Protein AF-A0A917ELR3-F1 (afdb_monomer)

Mean predicted aligned error: 7.12 Å

Secondary structure (DSSP, 8-state):
---------------HHHHHHHHHHTTPEEEEEEEEE-STTEEEEEEEEEEGGGTEEEEEEEEEETTEEEEEEEE-SS-EEEEEEHHHHHHHHHHHHHHHT--

Nearest PDB structures (foldseek):
  5u35-assembly1_B  TM=4.575E-01  e=1.735E+00  synthetic construct
  5trv-assembly1_A  TM=4.395E-01  e=1.644E+00  synthetic construct
  5tph-assembly1_A  TM=4.437E-01  e=1.644E+00  synthetic construct
  5boi-assembly1_A  TM=4.844E-01  e=5.086E+00  Priestia megaterium QM B1551
  4bg7-assembly1_A  TM=3.188E-01  e=2.039E+00  Tequintavirus T5

Radius of gyration: 17.63 Å; Cα contacts (8 Å, |Δi|>4): 154; chains: 1; bounding box: 48×29×40 Å

Foldseek 3Di:
DDPPPPPPDDAQDDDVVNVVVVCVVVQWDFPDWDWDDDPQQKIWIWTWIAHPVNPWIWTWIFIDHPSGTAWTWIDTPPDIDTPDHPVVVVVVVVVVVVVVVVD

Solvent-accessible surface area (backbone atoms only — not comparable to full-atom values): 5974 Å² total; per-residue (Å²): 135,86,80,80,76,80,80,77,84,77,85,43,67,82,51,72,70,60,50,52,51,50,43,43,75,72,62,28,45,78,76,49,75,48,79,48,78,51,81,87,60,26,36,38,36,38,41,30,33,28,29,76,94,66,78,41,57,39,33,42,36,38,33,29,46,78,82,25,45,42,36,31,34,44,34,47,93,86,51,75,43,79,78,43,47,40,68,61,51,52,54,50,53,53,52,52,55,54,54,68,74,75,110

Structure (mmCIF, N/CA/C/O backbone):
data_AF-A0A917ELR3-F1
#
_entry.id   AF-A0A917ELR3-F1
#
loop_
_atom_site.group_PDB
_atom_site.id
_atom_site.type_symbol
_atom_site.label_atom_id
_atom_site.label_alt_id
_atom_site.label_comp_id
_atom_site.label_asym_id
_atom_site.label_entity_id
_atom_site.label_seq_id
_atom_site.pdbx_PDB_ins_code
_atom_site.Cartn_x
_atom_site.Cartn_y
_atom_site.Cartn_z
_atom_site.occupancy
_atom_site.B_iso_or_equiv
_atom_site.auth_seq_id
_atom_site.auth_comp_id
_atom_site.auth_asym_id
_atom_site.auth_atom_id
_atom_site.pdbx_PDB_model_num
ATOM 1 N N . MET A 1 1 ? -36.140 -15.463 21.488 1.00 37.00 1 MET A N 1
ATOM 2 C CA . MET A 1 1 ? -35.047 -14.535 21.845 1.00 37.00 1 MET A CA 1
ATOM 3 C C . MET A 1 1 ? -34.329 -14.176 20.555 1.00 37.00 1 MET A C 1
ATOM 5 O O . MET A 1 1 ? -33.561 -14.989 20.067 1.00 37.00 1 MET A O 1
ATOM 9 N N . ASN A 1 2 ? -34.656 -13.030 19.953 1.00 40.00 2 ASN A N 1
ATOM 10 C CA . ASN A 1 2 ? -33.941 -12.526 18.779 1.00 40.00 2 ASN A CA 1
ATOM 11 C C . ASN A 1 2 ? -32.717 -11.763 19.279 1.00 40.00 2 ASN A C 1
ATOM 13 O O . ASN A 1 2 ? -32.830 -10.618 19.709 1.00 40.00 2 ASN A O 1
ATOM 17 N N . SER A 1 3 ? -31.559 -12.413 19.277 1.00 45.97 3 SER A N 1
ATOM 18 C CA . SER A 1 3 ? -30.282 -11.717 19.383 1.00 45.97 3 SER A CA 1
ATOM 19 C C . SER A 1 3 ? -30.057 -10.982 18.063 1.00 45.97 3 SER A C 1
ATOM 21 O O . SER A 1 3 ? -29.607 -11.588 17.092 1.00 45.97 3 SER A O 1
ATOM 23 N N . ASN A 1 4 ? -30.424 -9.699 18.011 1.00 46.41 4 ASN A N 1
ATOM 24 C CA . ASN A 1 4 ? -29.937 -8.787 16.980 1.00 46.41 4 ASN A CA 1
ATOM 25 C C . ASN A 1 4 ? -28.414 -8.734 17.122 1.00 46.41 4 ASN A C 1
ATOM 27 O O . ASN A 1 4 ? -27.885 -8.049 17.994 1.00 46.41 4 ASN A O 1
ATOM 31 N N . VAL A 1 5 ? -27.718 -9.544 16.327 1.00 48.69 5 VAL A N 1
ATOM 32 C CA . VAL A 1 5 ? -26.265 -9.482 16.220 1.00 48.69 5 VAL A CA 1
ATOM 33 C C . VAL A 1 5 ? -25.965 -8.218 15.432 1.00 48.69 5 VAL A C 1
ATOM 35 O O . VAL A 1 5 ? -26.160 -8.166 14.220 1.00 48.69 5 VAL A O 1
ATOM 38 N N . ASP A 1 6 ? -25.563 -7.178 16.151 1.00 50.94 6 ASP A N 1
ATOM 39 C CA . ASP A 1 6 ? -25.085 -5.931 15.574 1.00 50.94 6 ASP A CA 1
ATOM 40 C C . ASP A 1 6 ? -23.763 -6.232 14.851 1.00 50.94 6 ASP A C 1
ATOM 42 O O . ASP A 1 6 ? -22.699 -6.363 15.465 1.00 50.94 6 ASP A O 1
ATOM 46 N N . TYR A 1 7 ? -23.823 -6.451 13.537 1.00 52.50 7 TYR A N 1
ATOM 47 C CA . TYR A 1 7 ? -22.629 -6.655 12.724 1.00 52.50 7 TYR A CA 1
ATOM 48 C C . TYR A 1 7 ? -21.887 -5.324 12.611 1.00 52.50 7 TYR A C 1
ATOM 50 O O . TYR A 1 7 ? -22.148 -4.516 11.720 1.00 52.50 7 TYR A O 1
ATOM 58 N N . LYS A 1 8 ? -20.932 -5.087 13.514 1.00 66.50 8 LYS A N 1
ATOM 59 C CA . LYS A 1 8 ? -20.017 -3.953 13.391 1.00 66.50 8 LYS A CA 1
ATOM 60 C C . LYS A 1 8 ? -19.109 -4.194 12.184 1.00 66.50 8 LYS A C 1
ATOM 62 O O . LYS A 1 8 ? -18.205 -5.026 12.234 1.00 66.50 8 LYS A O 1
ATOM 67 N N . LEU A 1 9 ? -19.364 -3.485 11.088 1.00 69.50 9 LEU A N 1
ATOM 68 C CA . LEU A 1 9 ? -18.531 -3.540 9.890 1.00 69.50 9 LEU A CA 1
ATOM 69 C C . LEU A 1 9 ? -17.131 -2.997 10.226 1.00 69.50 9 LEU A C 1
ATOM 71 O O . LEU A 1 9 ? -16.981 -1.825 10.566 1.00 69.50 9 LEU A O 1
ATOM 75 N N . VAL A 1 10 ? -16.105 -3.849 10.155 1.00 79.88 10 VAL A N 1
ATOM 76 C CA . VAL A 1 10 ? -14.707 -3.454 10.389 1.00 79.88 10 VAL A CA 1
ATOM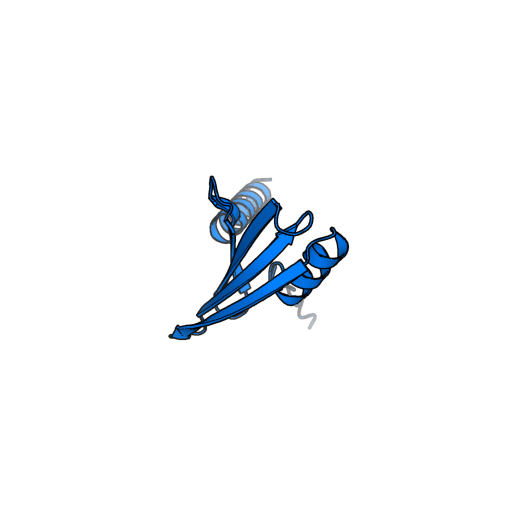 77 C C . VAL A 1 10 ? -14.014 -3.282 9.043 1.00 79.88 10 VAL A C 1
ATOM 79 O O . VAL A 1 10 ? -13.731 -4.256 8.346 1.00 79.88 10 VAL A O 1
ATOM 82 N N . TYR A 1 11 ? -13.728 -2.036 8.668 1.00 86.00 11 TYR A N 1
ATOM 83 C CA . TYR A 1 11 ? -12.973 -1.738 7.453 1.00 86.00 11 TYR A CA 1
ATOM 84 C C . TYR A 1 11 ? -11.501 -2.130 7.633 1.00 86.00 11 TYR A C 1
ATOM 86 O O . TYR A 1 11 ? -10.794 -1.497 8.419 1.00 86.00 11 TYR A O 1
ATOM 94 N N . LYS A 1 12 ? -11.025 -3.151 6.907 1.00 91.50 12 LYS A N 1
ATOM 95 C CA . LYS A 1 12 ? -9.640 -3.653 7.012 1.00 91.50 12 LYS A CA 1
ATOM 96 C C . LYS A 1 12 ? -8.604 -2.809 6.259 1.00 91.50 12 LYS A C 1
ATOM 98 O O . LYS A 1 12 ? -7.460 -2.747 6.696 1.00 91.50 12 LYS A O 1
ATOM 103 N N . GLY A 1 13 ? -9.010 -2.095 5.209 1.00 93.12 13 GLY A N 1
ATOM 104 C CA . GLY A 1 13 ? -8.097 -1.430 4.270 1.00 93.12 13 GLY A CA 1
ATOM 105 C C . GLY A 1 13 ? -7.579 -2.370 3.178 1.00 93.12 13 GLY A C 1
ATOM 106 O O . GLY A 1 13 ? -7.957 -3.540 3.141 1.00 93.12 13 GLY A O 1
ATOM 107 N N . ILE A 1 14 ? -6.758 -1.841 2.264 1.00 95.94 14 ILE A N 1
ATOM 108 C CA . ILE A 1 14 ? -6.165 -2.622 1.168 1.00 95.94 14 ILE A CA 1
ATOM 109 C C . ILE A 1 14 ? -5.112 -3.594 1.710 1.00 95.94 14 ILE A C 1
ATOM 111 O O . ILE A 1 14 ? -4.328 -3.231 2.586 1.00 95.94 14 ILE A O 1
ATOM 115 N N . HIS A 1 15 ? -5.084 -4.818 1.183 1.00 96.25 15 HIS A N 1
ATOM 116 C CA . HIS A 1 15 ? -4.021 -5.776 1.462 1.00 96.25 15 HIS A CA 1
ATOM 117 C C . HIS A 1 15 ? -2.872 -5.610 0.455 1.00 96.25 15 HIS A C 1
ATOM 119 O O . HIS A 1 15 ? -3.097 -5.288 -0.712 1.00 96.25 15 HIS A O 1
ATOM 125 N N . TYR A 1 16 ? -1.627 -5.867 0.865 1.00 96.44 16 TYR A N 1
ATOM 126 C CA . TYR A 1 16 ? -0.458 -5.632 0.003 1.00 96.44 16 TYR A CA 1
ATOM 127 C C . TYR A 1 16 ? -0.483 -6.458 -1.295 1.00 96.44 16 TYR A C 1
ATOM 129 O O . TYR A 1 16 ? 0.004 -5.994 -2.320 1.00 96.44 16 TYR A O 1
ATOM 137 N N . LEU A 1 17 ? -1.081 -7.656 -1.280 1.00 97.50 17 LEU A N 1
ATOM 138 C CA . LEU A 1 17 ? -1.246 -8.469 -2.494 1.00 97.50 17 LEU A CA 1
ATOM 139 C C . LEU A 1 17 ? -2.227 -7.835 -3.488 1.00 97.50 17 LEU A C 1
ATOM 141 O O . LEU A 1 17 ? -1.973 -7.868 -4.691 1.00 97.50 17 LEU A O 1
ATOM 145 N N . ASP A 1 18 ? -3.303 -7.216 -2.998 1.00 97.69 18 ASP A N 1
ATOM 146 C CA . ASP A 1 18 ? -4.249 -6.491 -3.853 1.00 97.69 18 ASP A CA 1
ATOM 147 C C . ASP A 1 18 ? -3.582 -5.250 -4.452 1.00 97.69 18 ASP A C 1
ATOM 149 O O . ASP A 1 18 ? -3.792 -4.918 -5.619 1.00 97.69 18 ASP A O 1
ATOM 153 N N . LEU A 1 19 ? -2.721 -4.590 -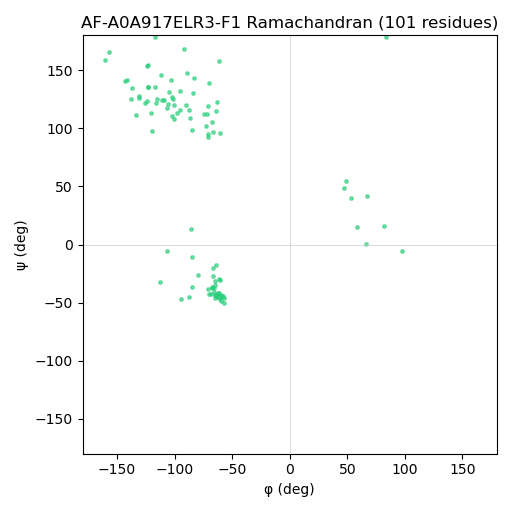3.672 1.00 97.44 19 LEU A N 1
ATOM 154 C CA . LEU A 1 19 ? -1.913 -3.477 -4.153 1.00 97.44 19 LEU A CA 1
ATOM 155 C C . LEU A 1 19 ? -0.909 -3.919 -5.227 1.00 97.44 19 LEU A C 1
ATOM 157 O O . LEU A 1 19 ? -0.812 -3.272 -6.265 1.00 97.44 19 LEU A O 1
ATOM 161 N N . VAL A 1 20 ? -0.197 -5.028 -5.014 1.00 98.31 20 VAL A N 1
ATOM 162 C CA . VAL A 1 20 ? 0.720 -5.613 -6.005 1.00 98.31 20 VAL A CA 1
ATOM 163 C C . VAL A 1 20 ? -0.017 -5.921 -7.308 1.00 98.31 20 VAL A C 1
ATOM 165 O O . VAL A 1 20 ? 0.453 -5.547 -8.387 1.00 98.31 20 VAL A O 1
ATOM 168 N N . ALA A 1 21 ? -1.194 -6.546 -7.218 1.00 98.25 21 ALA A N 1
ATOM 169 C CA . ALA A 1 21 ? -2.028 -6.831 -8.379 1.00 98.25 21 ALA A CA 1
ATOM 170 C C . ALA A 1 21 ? -2.440 -5.540 -9.101 1.00 98.25 21 ALA A C 1
ATOM 172 O O . ALA A 1 21 ? -2.272 -5.440 -10.316 1.00 98.25 21 ALA A O 1
ATOM 173 N N . ARG A 1 22 ? -2.903 -4.526 -8.359 1.00 97.12 22 ARG A N 1
ATOM 174 C CA . ARG A 1 22 ? -3.279 -3.213 -8.901 1.00 97.12 22 ARG A CA 1
ATOM 175 C C . ARG A 1 22 ? -2.109 -2.517 -9.599 1.00 97.12 22 ARG A C 1
ATOM 177 O O . ARG A 1 22 ? -2.275 -2.032 -10.714 1.00 97.12 22 ARG A O 1
ATOM 184 N N . ASN A 1 23 ? -0.941 -2.455 -8.966 1.00 97.06 23 ASN A N 1
ATOM 185 C CA . ASN A 1 23 ? 0.238 -1.798 -9.532 1.00 97.06 23 ASN A CA 1
ATOM 186 C C . ASN A 1 23 ? 0.681 -2.498 -10.825 1.00 97.06 23 ASN A C 1
ATOM 188 O O . ASN A 1 23 ? 0.933 -1.831 -11.825 1.00 97.06 23 ASN A O 1
ATOM 192 N N . THR A 1 24 ? 0.661 -3.834 -10.840 1.00 97.12 24 THR A N 1
ATOM 193 C CA . THR A 1 24 ? 0.969 -4.634 -12.036 1.00 97.12 24 THR A CA 1
ATOM 194 C C . THR A 1 24 ? -0.038 -4.393 -13.163 1.00 97.12 24 THR A C 1
ATOM 196 O O . THR A 1 24 ? 0.347 -4.165 -14.308 1.00 97.12 24 THR A O 1
ATOM 199 N N . GLN A 1 25 ? -1.338 -4.379 -12.850 1.00 97.38 25 GLN A N 1
ATOM 200 C CA . GLN A 1 25 ? -2.401 -4.079 -13.820 1.00 97.38 25 GLN A CA 1
ATOM 201 C C . GLN A 1 25 ? -2.279 -2.670 -14.415 1.00 97.38 25 GLN A C 1
ATOM 203 O O . GLN A 1 25 ? -2.644 -2.459 -15.568 1.00 97.38 25 GLN A O 1
ATOM 208 N N . ASN A 1 26 ? -1.721 -1.726 -13.656 1.00 95.31 26 ASN A N 1
ATOM 209 C CA . ASN A 1 26 ? -1.476 -0.354 -14.096 1.00 95.31 26 ASN A CA 1
ATOM 210 C C . ASN A 1 26 ? -0.136 -0.173 -14.835 1.00 95.31 26 ASN A C 1
ATOM 212 O O . ASN A 1 26 ? 0.304 0.958 -15.031 1.00 95.31 26 ASN A O 1
ATOM 216 N N . GLY A 1 27 ? 0.521 -1.263 -15.246 1.00 95.88 27 GLY A N 1
ATOM 217 C CA . GLY A 1 27 ? 1.777 -1.218 -16.000 1.00 95.88 27 GLY A CA 1
ATOM 218 C C . GLY A 1 27 ? 3.027 -1.029 -15.140 1.00 95.88 27 GLY A C 1
ATOM 219 O O . GLY A 1 27 ? 4.077 -0.661 -15.664 1.00 95.88 27 GLY A O 1
ATOM 220 N N . GLY A 1 28 ? 2.922 -1.250 -13.829 1.00 97.31 28 GLY A N 1
ATOM 22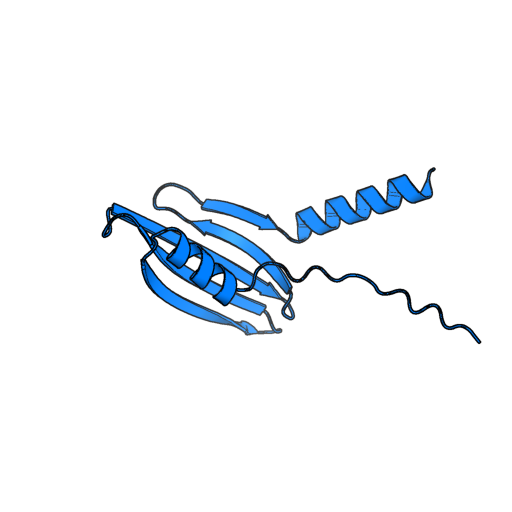1 C CA . GLY A 1 28 ? 4.060 -1.275 -12.920 1.00 97.31 28 GLY A CA 1
ATOM 222 C C . GLY A 1 28 ? 4.760 -2.635 -12.901 1.00 97.31 28 GLY A C 1
ATOM 223 O O . GLY A 1 28 ? 4.122 -3.684 -12.923 1.00 97.31 28 GLY A O 1
ATOM 224 N N . THR A 1 29 ? 6.081 -2.620 -12.788 1.00 98.00 29 THR A N 1
ATOM 225 C CA . THR A 1 29 ? 6.915 -3.794 -12.528 1.00 98.00 29 THR A CA 1
ATOM 226 C C . THR A 1 29 ? 7.292 -3.808 -11.053 1.00 98.00 29 THR A C 1
ATOM 228 O O . THR A 1 29 ? 7.933 -2.873 -10.569 1.00 98.00 29 THR A O 1
ATOM 231 N N . ILE A 1 30 ? 6.912 -4.860 -10.325 1.00 98.06 30 ILE A N 1
ATOM 232 C CA . ILE A 1 30 ? 7.305 -5.023 -8.920 1.00 98.06 30 ILE A CA 1
ATOM 233 C C . ILE A 1 30 ? 8.794 -5.354 -8.860 1.00 98.06 30 ILE A C 1
ATOM 235 O O . ILE A 1 30 ? 9.233 -6.361 -9.411 1.00 98.06 30 ILE A O 1
ATOM 239 N N . LEU A 1 31 ? 9.560 -4.488 -8.202 1.00 97.56 31 LEU A N 1
ATOM 240 C CA . LEU A 1 31 ? 10.997 -4.659 -8.016 1.00 97.56 31 LEU A CA 1
ATOM 241 C C . LEU A 1 31 ? 11.301 -5.484 -6.766 1.00 97.56 31 LEU A C 1
ATOM 243 O O . LEU A 1 31 ? 12.154 -6.364 -6.808 1.00 97.56 31 LEU A O 1
ATOM 247 N N . ASP A 1 32 ? 10.616 -5.176 -5.663 1.00 97.44 32 ASP A N 1
ATOM 248 C CA . ASP A 1 3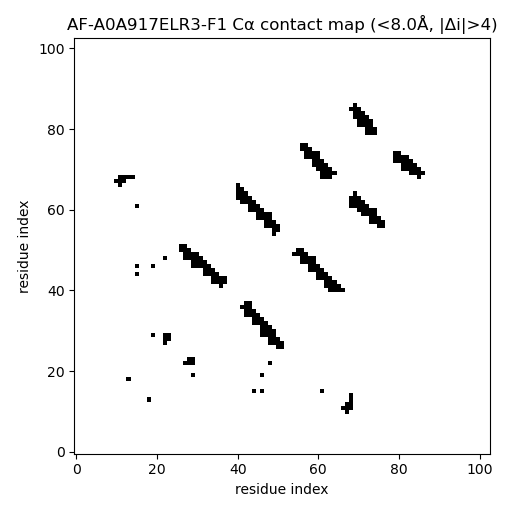2 ? 10.825 -5.820 -4.367 1.00 97.44 32 ASP A CA 1
ATOM 249 C C . ASP A 1 32 ? 9.615 -5.618 -3.441 1.00 97.44 32 ASP A C 1
ATOM 251 O O . ASP A 1 32 ? 8.819 -4.689 -3.621 1.00 97.44 32 ASP A O 1
ATOM 255 N N . ILE A 1 33 ? 9.489 -6.485 -2.436 1.00 98.1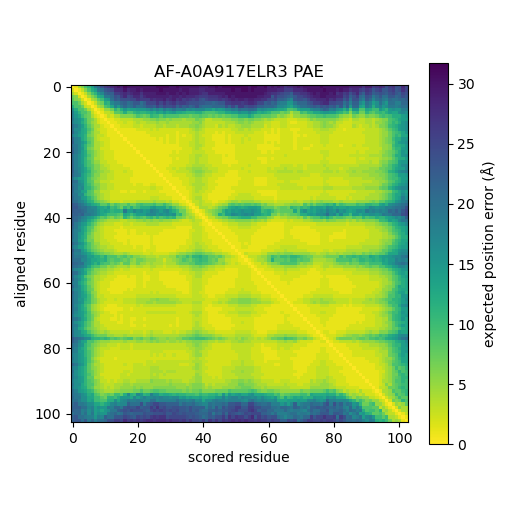2 33 ILE A N 1
ATOM 256 C CA . ILE A 1 33 ? 8.529 -6.362 -1.339 1.00 98.12 33 ILE A CA 1
ATOM 257 C C . ILE A 1 33 ? 9.265 -6.625 -0.025 1.00 98.12 33 ILE A C 1
ATOM 259 O O . ILE A 1 33 ? 9.646 -7.756 0.280 1.00 98.12 33 ILE A O 1
ATOM 263 N N . ILE A 1 34 ? 9.417 -5.581 0.786 1.00 97.75 34 ILE A N 1
ATOM 264 C CA . ILE A 1 34 ? 10.160 -5.640 2.045 1.00 97.75 34 ILE A CA 1
ATOM 265 C C . ILE A 1 34 ? 9.177 -5.742 3.206 1.00 97.75 34 ILE A C 1
ATOM 267 O O . ILE A 1 34 ? 8.311 -4.886 3.379 1.00 97.75 34 ILE A O 1
ATOM 271 N N . PHE A 1 35 ? 9.352 -6.767 4.040 1.00 96.19 35 PHE A N 1
ATOM 272 C CA . PHE A 1 35 ? 8.552 -6.994 5.242 1.00 96.19 35 PHE A CA 1
ATOM 273 C C . PHE A 1 35 ? 9.361 -6.651 6.494 1.00 96.19 35 PHE A C 1
ATOM 275 O O . PHE A 1 35 ? 10.395 -7.256 6.768 1.00 96.19 35 PHE A O 1
ATOM 282 N N . ASP A 1 36 ? 8.855 -5.714 7.288 1.00 94.19 36 ASP A N 1
ATOM 283 C CA . ASP A 1 36 ? 9.416 -5.313 8.576 1.00 94.19 36 ASP A CA 1
ATOM 284 C C . ASP A 1 36 ? 8.372 -5.576 9.669 1.00 94.19 36 ASP A C 1
ATOM 286 O O . ASP A 1 36 ? 7.418 -4.816 9.871 1.00 94.19 36 ASP A O 1
ATOM 290 N N . LYS A 1 37 ? 8.519 -6.726 10.335 1.00 87.25 37 LYS A N 1
ATOM 291 C CA . LYS A 1 37 ? 7.638 -7.153 11.422 1.00 87.25 37 LYS A CA 1
ATOM 292 C C . LYS A 1 37 ? 8.158 -6.594 12.742 1.00 87.25 37 LYS A C 1
ATOM 294 O O . LYS A 1 37 ? 9.220 -6.992 13.218 1.00 87.25 37 LYS A O 1
ATOM 299 N N . LYS A 1 38 ? 7.374 -5.717 13.362 1.00 80.25 38 LYS A N 1
ATOM 300 C CA . LYS A 1 38 ? 7.659 -5.162 14.687 1.00 80.25 38 LYS A CA 1
ATOM 301 C C . LYS A 1 38 ? 7.000 -6.007 15.780 1.00 80.25 38 LYS A C 1
ATOM 303 O O . LYS A 1 38 ? 6.168 -6.878 15.517 1.00 80.25 38 LYS A O 1
ATOM 308 N N . MET A 1 39 ? 7.386 -5.759 17.032 1.00 71.94 39 MET A N 1
ATOM 309 C CA . MET A 1 39 ? 6.683 -6.329 18.186 1.00 71.94 39 MET A CA 1
ATOM 310 C C . MET A 1 39 ? 5.223 -5.839 18.221 1.00 71.94 39 MET A C 1
ATOM 312 O O . MET A 1 39 ? 4.911 -4.784 17.671 1.00 71.94 39 MET A O 1
ATOM 316 N N . ASN A 1 40 ? 4.345 -6.584 18.900 1.00 79.69 40 ASN A N 1
ATOM 317 C CA . ASN A 1 40 ? 2.927 -6.246 19.112 1.00 79.69 40 ASN A CA 1
ATOM 318 C C . ASN A 1 40 ? 2.050 -6.265 17.845 1.00 79.69 40 ASN A C 1
ATOM 320 O O . ASN A 1 40 ? 1.218 -5.387 17.672 1.00 79.69 40 ASN A O 1
ATOM 324 N N . ASN A 1 41 ? 2.221 -7.255 16.962 1.00 82.69 41 ASN A N 1
ATOM 325 C CA . ASN A 1 41 ? 1.407 -7.429 15.743 1.00 82.69 41 ASN A CA 1
ATOM 326 C C . ASN A 1 41 ? 1.417 -6.246 14.756 1.00 82.69 41 ASN A C 1
ATOM 328 O O . ASN A 1 41 ? 0.602 -6.215 13.832 1.00 82.69 41 ASN A O 1
ATOM 332 N N . CYS A 1 42 ? 2.362 -5.315 14.893 1.00 90.62 42 CYS A N 1
ATOM 333 C CA . CYS A 1 42 ? 2.568 -4.269 13.907 1.00 90.62 42 CYS A CA 1
ATOM 334 C C . CYS A 1 42 ? 3.466 -4.780 12.773 1.00 90.62 42 CYS A C 1
ATOM 336 O O . CYS A 1 42 ? 4.537 -5.348 13.006 1.00 90.62 42 CYS A O 1
ATOM 338 N N . MET A 1 43 ? 3.036 -4.569 11.534 1.00 94.94 43 MET A N 1
ATOM 339 C CA . MET A 1 43 ? 3.769 -4.975 10.339 1.00 94.94 43 MET A CA 1
ATOM 340 C C . MET A 1 43 ? 3.854 -3.802 9.372 1.00 94.94 43 MET A C 1
ATOM 342 O O . MET A 1 43 ? 2.836 -3.215 9.019 1.00 94.94 43 MET A O 1
ATOM 346 N N . LYS A 1 44 ? 5.063 -3.478 8.923 1.00 96.44 44 LYS A N 1
ATOM 347 C CA . LYS A 1 44 ? 5.302 -2.530 7.836 1.00 96.44 44 LYS A CA 1
ATOM 348 C C . LYS A 1 44 ? 5.693 -3.316 6.587 1.00 96.44 44 LYS A C 1
ATOM 350 O O . LYS A 1 44 ? 6.559 -4.184 6.662 1.00 96.44 44 LYS A O 1
ATOM 355 N N . ILE A 1 45 ? 5.057 -3.016 5.464 1.00 97.69 45 ILE A N 1
ATOM 356 C CA . ILE A 1 45 ? 5.360 -3.600 4.160 1.00 97.69 45 ILE A CA 1
ATOM 357 C C . ILE A 1 45 ? 5.651 -2.463 3.192 1.00 97.69 45 ILE A C 1
ATOM 359 O O . ILE A 1 45 ? 4.794 -1.605 2.999 1.00 97.69 45 ILE A O 1
ATOM 363 N N . ASP A 1 46 ? 6.821 -2.486 2.568 1.00 98.38 46 ASP A N 1
ATOM 364 C CA . ASP A 1 46 ? 7.186 -1.555 1.502 1.00 98.38 46 ASP A CA 1
ATOM 365 C C . ASP A 1 46 ? 7.147 -2.316 0.164 1.00 98.38 46 ASP A C 1
ATOM 367 O O . ASP A 1 46 ? 7.883 -3.284 -0.024 1.00 98.38 46 ASP A O 1
ATOM 371 N N . VAL A 1 47 ? 6.273 -1.907 -0.760 1.00 98.44 47 VAL A N 1
ATOM 372 C CA . VAL A 1 47 ? 6.161 -2.472 -2.117 1.00 98.44 47 VAL A CA 1
ATOM 373 C C . VAL A 1 47 ? 6.843 -1.520 -3.092 1.00 98.44 47 VAL A C 1
ATOM 375 O O . VAL A 1 47 ? 6.355 -0.418 -3.345 1.00 98.44 47 VAL A O 1
ATOM 378 N N . HIS A 1 48 ? 7.974 -1.941 -3.649 1.00 98.25 48 HIS A N 1
ATOM 379 C CA . HIS A 1 48 ? 8.753 -1.148 -4.592 1.00 98.25 48 HIS A CA 1
ATOM 380 C C . HIS A 1 48 ? 8.280 -1.444 -6.012 1.00 98.25 48 HIS A C 1
ATOM 382 O O . HIS A 1 48 ? 8.356 -2.581 -6.478 1.00 98.25 48 HIS A O 1
ATOM 388 N N . THR A 1 49 ? 7.805 -0.418 -6.715 1.00 98.25 49 THR A N 1
ATOM 389 C CA . THR A 1 49 ? 7.292 -0.549 -8.082 1.00 98.25 49 THR A CA 1
ATOM 390 C C . THR A 1 49 ? 8.043 0.385 -9.018 1.00 98.25 49 THR A C 1
ATOM 392 O O . THR A 1 49 ? 8.266 1.551 -8.700 1.00 98.25 49 THR A O 1
ATOM 395 N N . SER A 1 50 ? 8.418 -0.117 -10.189 1.00 97.62 50 SER A N 1
ATOM 396 C CA . SER A 1 50 ? 8.934 0.679 -11.297 1.00 97.62 50 SER A CA 1
ATOM 397 C C . SER A 1 50 ? 7.870 0.860 -12.371 1.00 97.62 50 SER A C 1
ATOM 399 O O . SER A 1 50 ? 7.140 -0.074 -12.676 1.00 97.62 50 SER A O 1
ATOM 401 N N . TYR A 1 51 ? 7.811 2.038 -12.977 1.00 95.31 51 TYR A N 1
ATOM 402 C CA . TYR A 1 51 ? 6.956 2.349 -14.115 1.00 95.31 51 TYR A CA 1
ATOM 403 C C . TYR A 1 51 ? 7.798 2.860 -15.280 1.00 95.31 51 TYR A C 1
ATOM 405 O O . TYR A 1 51 ? 8.875 3.431 -15.071 1.00 95.31 51 TYR A O 1
ATOM 413 N N . ALA A 1 52 ? 7.272 2.677 -16.497 1.00 93.25 52 ALA A N 1
ATOM 414 C CA . ALA A 1 52 ? 7.884 3.135 -17.744 1.00 93.25 52 ALA A CA 1
ATOM 415 C C . ALA A 1 52 ? 9.375 2.749 -17.837 1.00 93.25 52 ALA A C 1
ATOM 417 O O . ALA A 1 52 ? 10.243 3.608 -17.973 1.00 93.25 52 ALA A O 1
ATOM 418 N N . ASP A 1 53 ? 9.655 1.451 -17.685 1.00 88.94 53 ASP A N 1
ATOM 419 C CA . ASP A 1 53 ? 10.990 0.852 -17.814 1.00 88.94 53 ASP A CA 1
ATOM 420 C C . ASP A 1 53 ? 12.079 1.511 -16.947 1.00 88.94 53 ASP A C 1
ATOM 422 O O . ASP A 1 53 ? 13.217 1.695 -17.376 1.00 88.94 53 ASP A O 1
ATOM 426 N N . GLY A 1 54 ? 11.745 1.873 -15.704 1.00 85.81 54 GLY A N 1
ATOM 427 C CA . GLY A 1 54 ? 12.712 2.443 -14.758 1.00 85.81 54 GLY A CA 1
ATOM 428 C C . GLY A 1 54 ? 12.703 3.965 -14.666 1.00 85.81 54 GLY A C 1
ATOM 429 O O . GLY A 1 54 ? 13.383 4.507 -13.798 1.00 85.81 54 GLY A O 1
ATOM 430 N N . LEU A 1 55 ? 11.924 4.665 -15.496 1.00 89.62 55 LEU A N 1
ATOM 431 C CA . LEU A 1 55 ? 11.851 6.131 -15.464 1.00 89.62 55 LEU A CA 1
ATOM 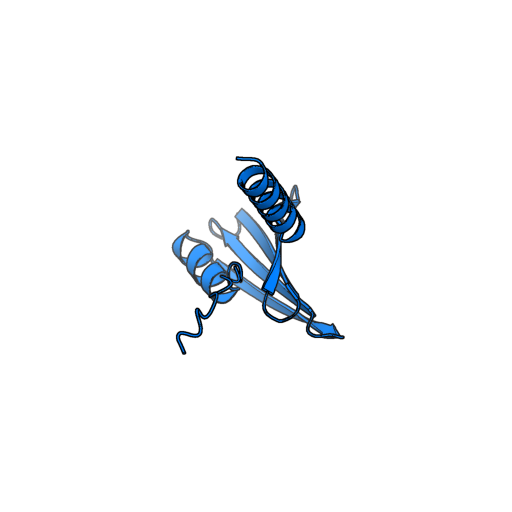432 C C . LEU A 1 55 ? 11.228 6.674 -14.179 1.00 89.62 55 LEU A C 1
ATOM 434 O O . LEU A 1 55 ? 11.501 7.804 -13.779 1.00 89.62 55 LEU A O 1
ATOM 438 N N . THR A 1 56 ? 10.360 5.900 -13.533 1.00 92.50 56 THR A N 1
ATOM 439 C CA . THR A 1 56 ? 9.763 6.282 -12.255 1.00 92.50 56 THR A CA 1
ATOM 440 C C . THR A 1 56 ? 9.743 5.090 -11.321 1.00 92.50 56 THR A C 1
ATOM 442 O O . THR A 1 56 ? 9.360 3.990 -11.710 1.00 92.50 56 THR A O 1
ATOM 445 N N . THR A 1 57 ? 10.139 5.315 -10.074 1.00 95.75 57 THR A N 1
ATOM 446 C CA . THR A 1 57 ? 10.060 4.318 -9.008 1.00 95.75 57 THR A CA 1
ATOM 447 C C . THR A 1 57 ? 9.245 4.868 -7.857 1.00 95.75 57 THR A C 1
ATOM 449 O O . THR A 1 57 ? 9.453 6.008 -7.434 1.00 95.75 57 THR A O 1
ATOM 452 N N . THR A 1 58 ? 8.348 4.047 -7.335 1.00 97.50 58 THR A N 1
ATOM 453 C CA . THR A 1 58 ? 7.542 4.365 -6.164 1.00 97.50 58 THR A CA 1
ATOM 454 C C . THR A 1 58 ? 7.725 3.303 -5.096 1.00 97.50 58 THR A C 1
ATOM 456 O O . THR A 1 58 ? 8.034 2.146 -5.390 1.00 97.50 58 THR A O 1
ATOM 459 N N . ILE A 1 59 ? 7.515 3.705 -3.850 1.00 98.38 59 ILE A N 1
ATOM 460 C CA . ILE A 1 59 ? 7.412 2.797 -2.716 1.00 98.38 59 ILE A CA 1
ATOM 461 C C . ILE A 1 59 ? 6.041 3.022 -2.105 1.00 98.38 59 ILE A C 1
ATOM 463 O O . ILE A 1 59 ? 5.767 4.088 -1.559 1.00 98.38 59 ILE A O 1
ATOM 467 N N . ASP A 1 60 ? 5.178 2.023 -2.198 1.00 98.50 60 ASP A N 1
ATOM 468 C CA . ASP A 1 60 ? 3.951 2.005 -1.422 1.00 98.50 60 ASP A CA 1
ATOM 469 C C . ASP A 1 60 ? 4.248 1.383 -0.055 1.00 98.50 60 ASP A C 1
ATOM 471 O O . ASP A 1 60 ? 4.497 0.181 0.060 1.00 98.50 60 ASP A O 1
ATOM 475 N N . ARG A 1 61 ? 4.233 2.212 0.986 1.00 98.31 61 ARG A N 1
ATOM 476 C CA . ARG A 1 61 ? 4.441 1.803 2.373 1.00 98.31 61 ARG A CA 1
ATOM 477 C C . ARG A 1 61 ? 3.102 1.579 3.054 1.00 98.31 61 ARG A C 1
ATOM 479 O O . ARG A 1 61 ? 2.334 2.517 3.259 1.00 98.31 61 ARG A O 1
ATOM 486 N N . LEU A 1 62 ? 2.847 0.340 3.448 1.00 98.19 62 LEU A N 1
ATOM 487 C CA . LEU A 1 62 ? 1.658 -0.086 4.174 1.00 98.19 62 LEU A CA 1
ATOM 488 C C . LEU A 1 62 ? 2.036 -0.434 5.612 1.00 98.19 62 LEU A C 1
ATOM 490 O O . LEU A 1 62 ? 2.888 -1.288 5.849 1.00 98.19 62 LEU A O 1
ATOM 494 N N . VAL A 1 63 ? 1.386 0.203 6.579 1.00 97.12 63 VAL A N 1
ATOM 495 C CA . VAL A 1 63 ? 1.538 -0.109 8.003 1.00 97.12 63 VAL A CA 1
ATOM 496 C C . VAL A 1 63 ? 0.252 -0.739 8.498 1.00 97.12 63 VAL A C 1
ATOM 498 O O . VAL A 1 63 ? -0.811 -0.132 8.394 1.00 97.12 63 VAL A O 1
ATOM 501 N N . TYR A 1 64 ? 0.366 -1.929 9.070 1.00 96.06 64 TYR A N 1
ATOM 502 C CA . TYR A 1 64 ? -0.724 -2.671 9.681 1.00 96.06 64 TYR A CA 1
ATOM 503 C C . TYR A 1 64 ? -0.533 -2.755 11.191 1.00 96.06 64 TYR A C 1
ATOM 505 O O . TYR A 1 64 ? 0.593 -2.903 11.674 1.00 96.06 64 TYR A O 1
ATOM 513 N N . ASP A 1 65 ? -1.643 -2.729 11.917 1.00 94.75 65 ASP A N 1
ATOM 514 C CA . ASP A 1 65 ? -1.732 -3.091 13.327 1.00 94.75 65 ASP A CA 1
ATOM 515 C C . ASP A 1 65 ? -2.904 -4.059 13.518 1.00 94.75 65 ASP A C 1
ATOM 517 O O . ASP A 1 65 ? -4.020 -3.785 13.077 1.00 94.75 65 ASP A O 1
ATOM 521 N N . ASN A 1 66 ? -2.646 -5.222 14.123 1.00 91.44 66 ASN A N 1
ATOM 522 C CA . ASN A 1 66 ? -3.637 -6.291 14.309 1.00 91.44 66 ASN A CA 1
ATOM 523 C C . ASN A 1 66 ? -4.438 -6.614 13.029 1.00 91.44 66 ASN A C 1
ATOM 525 O O . ASN A 1 66 ? -5.665 -6.673 13.045 1.00 91.44 66 ASN A O 1
ATOM 529 N N . GLU A 1 67 ? -3.727 -6.802 11.910 1.00 89.69 67 GLU A N 1
ATOM 530 C CA . GLU A 1 67 ? -4.279 -7.070 10.565 1.00 89.69 67 GLU A CA 1
ATOM 531 C C . GLU A 1 67 ? -5.089 -5.927 9.928 1.00 89.69 67 GLU A C 1
ATOM 533 O O . GLU A 1 67 ? -5.572 -6.069 8.803 1.00 89.69 67 GLU A O 1
ATOM 538 N N . LEU A 1 68 ? -5.235 -4.784 10.598 1.00 94.44 68 LEU A N 1
ATOM 539 C CA . LEU A 1 68 ? -5.892 -3.606 10.047 1.00 94.44 68 LEU A CA 1
ATOM 540 C C . LEU A 1 68 ? -4.849 -2.670 9.456 1.00 94.44 68 LEU A C 1
ATOM 542 O O . LEU A 1 68 ? -3.869 -2.335 10.113 1.00 94.44 68 LEU A O 1
ATOM 546 N N . LEU A 1 69 ? -5.077 -2.199 8.231 1.00 96.94 69 LEU A N 1
ATOM 547 C CA . LEU A 1 69 ? -4.262 -1.137 7.655 1.00 96.94 69 LEU A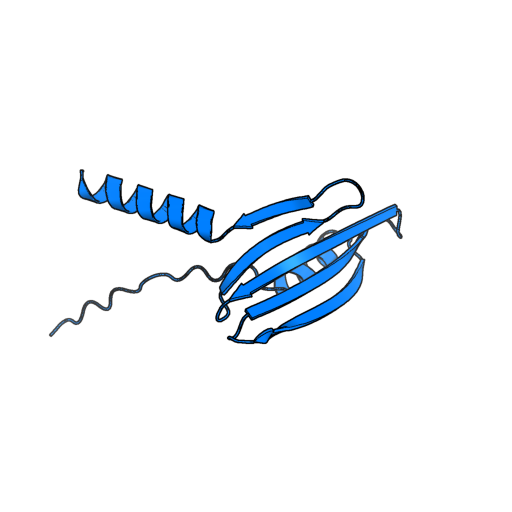 CA 1
ATOM 548 C C . LEU A 1 69 ? -4.446 0.126 8.497 1.00 96.94 69 LEU A C 1
ATOM 550 O O . LEU A 1 69 ? -5.575 0.596 8.647 1.00 96.94 69 LEU A O 1
ATOM 554 N N . THR A 1 70 ? -3.359 0.664 9.028 1.00 96.62 70 THR A N 1
ATOM 555 C CA . THR A 1 70 ? -3.315 1.915 9.790 1.00 96.62 70 THR A CA 1
ATOM 556 C C . THR A 1 70 ? -2.952 3.076 8.876 1.00 96.62 70 THR A C 1
ATOM 558 O O . THR A 1 70 ? -3.654 4.085 8.872 1.00 96.62 70 THR A O 1
ATOM 561 N N . THR A 1 71 ? -1.920 2.904 8.047 1.00 97.50 71 THR A N 1
ATOM 562 C CA . THR A 1 71 ? -1.434 3.951 7.139 1.00 97.50 71 THR A CA 1
ATOM 563 C C . THR A 1 71 ? -1.015 3.349 5.804 1.00 97.50 71 THR A C 1
ATOM 565 O O . THR A 1 71 ? -0.410 2.278 5.770 1.00 97.50 71 THR A O 1
ATOM 568 N N . TRP A 1 72 ? -1.308 4.055 4.714 1.00 98.19 72 TRP A N 1
ATOM 569 C CA . TRP A 1 72 ? -0.721 3.822 3.396 1.00 98.19 72 TRP A CA 1
ATOM 570 C C . TRP A 1 72 ? -0.110 5.122 2.893 1.00 98.19 72 TRP A C 1
ATOM 572 O O . TRP A 1 72 ? -0.813 6.124 2.746 1.00 98.19 72 TRP A O 1
ATOM 582 N N . GLU A 1 73 ? 1.186 5.093 2.616 1.00 98.44 73 GLU A N 1
ATOM 583 C CA . GLU A 1 73 ? 1.931 6.197 2.022 1.00 98.44 73 GLU A CA 1
ATOM 584 C C . GLU A 1 73 ? 2.483 5.783 0.660 1.00 98.44 73 GLU A C 1
ATOM 586 O O . GLU A 1 73 ? 3.031 4.693 0.511 1.00 98.44 73 GLU A O 1
ATOM 591 N N . LEU A 1 74 ? 2.358 6.666 -0.323 1.00 98.00 74 LEU A N 1
ATOM 592 C CA . LEU A 1 74 ? 3.051 6.577 -1.598 1.00 98.00 74 LEU A CA 1
ATOM 593 C C . LEU A 1 74 ? 4.282 7.477 -1.531 1.00 98.00 74 LEU A C 1
ATOM 595 O O . LEU A 1 74 ? 4.161 8.699 -1.464 1.00 98.00 74 LEU A O 1
ATOM 599 N N . ILE A 1 75 ? 5.462 6.876 -1.562 1.00 97.94 75 ILE A N 1
ATOM 600 C CA . ILE A 1 75 ? 6.743 7.576 -1.545 1.00 97.94 75 ILE A CA 1
ATOM 601 C C . ILE A 1 75 ? 7.290 7.592 -2.970 1.00 97.94 75 ILE A C 1
ATOM 603 O O . ILE A 1 75 ? 7.412 6.554 -3.624 1.00 97.94 75 ILE A O 1
ATOM 607 N N . THR A 1 76 ? 7.629 8.780 -3.450 1.00 94.75 76 THR A N 1
ATOM 608 C CA . THR A 1 76 ? 8.269 9.015 -4.747 1.00 94.75 76 THR A CA 1
ATOM 609 C C . THR A 1 76 ? 9.647 9.640 -4.533 1.00 94.75 76 THR A C 1
ATOM 611 O O . THR A 1 76 ? 10.043 9.931 -3.406 1.00 94.75 76 THR A O 1
ATOM 614 N N . SER A 1 77 ? 10.392 9.892 -5.609 1.00 90.38 77 SER A N 1
ATOM 615 C CA . SER A 1 77 ? 11.673 10.608 -5.531 1.00 90.38 77 SER A CA 1
ATOM 616 C C . SER A 1 77 ? 11.556 12.056 -5.043 1.00 90.38 77 SER A C 1
ATOM 618 O O . SER A 1 77 ? 12.568 12.643 -4.671 1.00 90.38 77 SER A O 1
ATOM 620 N N . TYR A 1 78 ? 10.358 12.646 -5.081 1.00 90.88 78 TYR A N 1
ATOM 621 C CA . TYR A 1 78 ? 10.151 14.067 -4.794 1.00 90.88 78 TYR A CA 1
ATOM 622 C C . TYR A 1 78 ? 9.361 14.311 -3.513 1.00 90.88 78 TYR A C 1
ATOM 624 O O . TYR A 1 78 ? 9.587 15.322 -2.854 1.00 90.88 78 TYR A O 1
ATOM 632 N N . ASP A 1 79 ? 8.432 13.416 -3.177 1.00 95.44 79 ASP A N 1
ATOM 633 C CA . ASP A 1 79 ? 7.497 13.633 -2.076 1.00 95.44 79 ASP A CA 1
ATOM 634 C C . ASP A 1 79 ? 6.923 12.319 -1.525 1.00 95.44 79 ASP A C 1
ATOM 636 O O . ASP A 1 79 ? 7.015 11.258 -2.154 1.00 95.44 79 ASP A O 1
ATOM 640 N N . THR A 1 80 ? 6.313 12.413 -0.345 1.00 97.50 80 THR A N 1
ATOM 641 C CA . THR A 1 80 ? 5.530 11.361 0.302 1.00 97.50 80 THR A CA 1
ATOM 642 C C . THR A 1 80 ? 4.076 11.798 0.419 1.00 97.50 80 THR A C 1
ATOM 644 O O . THR A 1 80 ? 3.761 12.824 1.017 1.00 97.50 80 THR A O 1
ATOM 647 N N . HIS A 1 81 ? 3.168 10.981 -0.104 1.00 97.25 81 HIS A N 1
ATOM 648 C CA . HIS A 1 81 ? 1.738 11.252 -0.083 1.00 97.25 81 HIS A CA 1
ATOM 649 C C . HIS A 1 81 ? 1.003 10.204 0.746 1.00 97.25 81 HIS A C 1
ATOM 651 O O . HIS A 1 81 ? 1.037 9.016 0.434 1.00 97.25 81 HIS A O 1
ATOM 657 N N . THR A 1 82 ? 0.285 10.632 1.783 1.00 97.62 82 THR A N 1
ATOM 658 C CA . THR A 1 82 ? -0.602 9.739 2.536 1.00 97.62 82 THR A CA 1
ATOM 659 C C . THR A 1 82 ? -1.855 9.440 1.715 1.00 97.62 82 THR A C 1
ATOM 661 O O . THR A 1 82 ? -2.686 10.316 1.486 1.00 97.62 82 THR A O 1
ATOM 664 N N . ILE A 1 83 ? -2.005 8.188 1.287 1.00 97.19 83 ILE A N 1
ATOM 665 C CA . ILE A 1 83 ? -3.170 7.697 0.540 1.00 97.19 83 ILE A CA 1
ATOM 666 C C . ILE A 1 83 ? -4.291 7.283 1.495 1.00 97.19 83 ILE A C 1
ATOM 668 O O . ILE A 1 83 ? -5.471 7.488 1.212 1.00 97.19 83 ILE A O 1
ATOM 672 N N . PHE A 1 84 ? -3.932 6.703 2.642 1.00 97.31 84 PHE A N 1
ATOM 673 C CA . PHE A 1 84 ? -4.890 6.275 3.655 1.00 97.31 84 PHE A CA 1
ATOM 674 C C . PHE A 1 84 ? -4.349 6.499 5.068 1.00 97.31 84 PHE A C 1
ATOM 676 O O . PHE A 1 84 ? -3.183 6.223 5.345 1.00 97.31 84 PHE A O 1
ATOM 683 N N . SER A 1 85 ? -5.236 6.933 5.968 1.00 96.62 85 SER A N 1
ATOM 684 C CA . SER A 1 85 ? -5.013 6.995 7.413 1.00 96.62 85 SER A CA 1
ATOM 685 C C . SER A 1 85 ? -6.261 6.511 8.145 1.00 96.62 85 SER A C 1
ATOM 687 O O . SER A 1 85 ? -7.362 7.037 7.949 1.00 96.62 85 SER A O 1
ATOM 689 N N . ARG A 1 86 ? -6.084 5.516 9.016 1.00 94.75 86 ARG A N 1
ATOM 690 C CA . ARG A 1 86 ? -7.153 4.996 9.871 1.00 94.75 86 ARG A CA 1
ATOM 691 C C . ARG A 1 86 ? -7.620 6.024 10.888 1.00 94.75 86 ARG A C 1
ATOM 693 O O . ARG A 1 86 ? -8.815 6.128 11.114 1.00 94.75 86 ARG A O 1
ATOM 700 N N . GLU A 1 87 ? -6.709 6.819 11.434 1.00 94.69 87 GLU A N 1
ATOM 701 C CA . GLU A 1 87 ? -7.059 7.902 12.356 1.00 94.69 87 GLU A CA 1
ATOM 702 C C . GLU A 1 87 ? -8.038 8.891 11.703 1.00 94.69 87 GLU A C 1
ATOM 704 O O . GLU A 1 87 ? -9.053 9.257 12.299 1.00 94.69 87 GLU A O 1
ATOM 709 N N . LEU A 1 88 ? -7.782 9.270 10.444 1.00 94.12 88 LEU A N 1
ATOM 710 C CA . LEU A 1 88 ? -8.689 10.138 9.690 1.00 94.12 88 LEU A CA 1
ATOM 711 C C . LEU A 1 88 ? -10.035 9.455 9.426 1.00 94.12 88 LEU A C 1
ATOM 713 O O . LEU A 1 88 ? -11.078 10.080 9.621 1.00 94.12 88 LEU A O 1
ATOM 717 N N . LEU A 1 89 ? -10.031 8.177 9.030 1.00 91.94 89 LEU A N 1
ATOM 718 C CA . LEU A 1 89 ? -11.260 7.398 8.855 1.00 91.94 89 LEU A CA 1
ATOM 719 C C . LEU A 1 89 ? -12.093 7.367 10.146 1.00 91.94 89 LEU A C 1
ATOM 721 O O . LEU A 1 89 ? -13.279 7.691 10.119 1.00 91.94 89 LEU A O 1
ATOM 725 N N . ASP A 1 90 ? -11.476 7.031 11.275 1.00 90.56 90 ASP A N 1
ATOM 726 C CA . ASP A 1 90 ? -12.145 6.930 12.572 1.00 90.56 90 ASP A CA 1
ATOM 727 C C . ASP A 1 90 ? -12.667 8.302 13.040 1.00 90.56 90 ASP A C 1
ATOM 729 O O . ASP A 1 90 ? -13.765 8.405 13.599 1.00 90.56 90 ASP A O 1
ATOM 733 N N . SER A 1 91 ? -11.948 9.389 12.734 1.00 90.50 91 SER A N 1
ATOM 734 C CA . SER A 1 91 ? -12.423 10.764 12.948 1.00 90.50 91 SER A CA 1
ATOM 735 C C . SER A 1 91 ? -13.695 11.071 12.149 1.00 90.50 91 SER A C 1
ATOM 737 O O . SER A 1 91 ? -14.629 11.685 12.669 1.00 90.50 91 SER A O 1
ATOM 739 N N . TYR A 1 92 ? -13.781 10.628 10.893 1.00 87.94 92 TYR A N 1
ATOM 740 C CA . TYR A 1 92 ? -14.989 10.820 10.087 1.00 87.94 92 TYR A CA 1
ATOM 741 C C . TYR A 1 92 ? -16.160 9.971 10.582 1.00 87.94 92 TYR A C 1
ATOM 743 O O . TYR A 1 92 ? -17.279 10.476 10.685 1.00 87.94 92 TYR A O 1
ATOM 751 N N . LEU A 1 93 ? -15.909 8.710 10.935 1.00 85.50 93 LEU A N 1
ATOM 752 C CA . LEU A 1 93 ? -16.945 7.803 11.431 1.00 85.50 93 LEU A CA 1
ATOM 753 C C . LEU A 1 93 ? -17.507 8.261 12.784 1.00 85.50 93 LEU A C 1
ATOM 755 O O . LEU A 1 93 ? -18.722 8.247 12.989 1.00 85.50 93 LEU A O 1
ATOM 759 N N . SER A 1 94 ? -16.649 8.736 13.690 1.00 82.31 94 SER A N 1
ATOM 760 C CA . SER A 1 94 ? -17.083 9.289 14.980 1.00 82.31 94 SER A CA 1
ATOM 761 C C . SER A 1 94 ? -17.935 10.554 14.808 1.00 82.31 94 SER A C 1
ATOM 763 O O . SER A 1 94 ? -19.011 10.654 15.406 1.00 82.31 94 SER A O 1
ATOM 765 N N . LYS A 1 95 ? -17.543 11.478 13.920 1.00 79.31 95 LYS A N 1
ATOM 766 C CA . LYS A 1 95 ? -18.363 12.655 13.576 1.00 79.31 95 LYS A CA 1
ATOM 767 C C . LYS A 1 95 ? -19.717 12.269 12.980 1.00 79.31 95 LYS A C 1
ATOM 769 O O . LYS A 1 95 ? -20.734 12.812 13.402 1.00 79.31 95 LYS A O 1
ATOM 774 N N . ALA A 1 96 ? -19.744 11.315 12.050 1.00 71.62 96 ALA A N 1
ATOM 775 C CA . ALA A 1 96 ? -20.983 10.839 11.437 1.00 71.62 96 ALA A CA 1
ATOM 776 C C . ALA A 1 96 ? -21.954 10.267 12.484 1.00 71.62 96 ALA A C 1
ATOM 778 O O . ALA A 1 96 ? -23.133 10.617 12.485 1.00 71.62 96 ALA A O 1
ATOM 779 N N . SER A 1 97 ? -21.441 9.471 13.428 1.00 65.75 97 SER A N 1
ATOM 780 C CA . SER A 1 97 ? -22.247 8.889 14.509 1.00 65.75 97 SER A CA 1
ATOM 781 C C . SER A 1 97 ? -22.829 9.936 15.473 1.00 65.75 97 SER A C 1
ATOM 783 O O . SER A 1 97 ? -23.939 9.774 15.977 1.00 65.75 97 SER A O 1
ATOM 785 N N . THR A 1 98 ? -22.117 11.050 15.674 1.00 61.75 98 THR A N 1
ATOM 786 C CA . THR A 1 98 ? -22.582 12.169 16.509 1.00 61.75 98 THR A CA 1
ATOM 787 C C .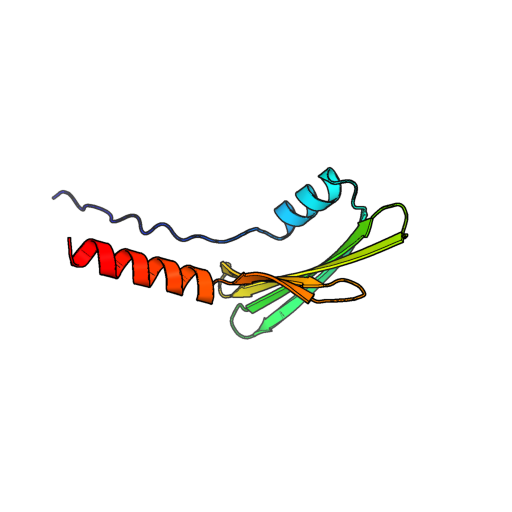 THR A 1 98 ? -23.734 12.925 15.843 1.00 61.75 98 THR A C 1
ATOM 789 O O . THR A 1 98 ? -24.681 13.314 16.519 1.00 61.75 98 THR A O 1
ATOM 792 N N . ILE A 1 99 ? -23.695 13.098 14.517 1.00 59.94 99 ILE A N 1
ATOM 793 C CA . ILE A 1 99 ? -24.764 13.774 13.764 1.00 59.94 99 ILE A CA 1
ATOM 794 C C . ILE A 1 99 ? -26.046 12.933 13.769 1.00 59.94 99 ILE A C 1
ATOM 796 O O . ILE A 1 99 ? -27.118 13.474 14.020 1.00 59.94 99 ILE A O 1
ATOM 800 N N . SER A 1 100 ? -25.942 11.614 13.573 1.00 57.94 100 SER A N 1
ATOM 801 C CA . SER A 1 100 ? -27.105 10.711 13.603 1.00 57.94 100 SER A CA 1
ATOM 802 C C . SER A 1 100 ? -27.773 10.588 14.975 1.00 57.94 100 SER A C 1
ATOM 804 O O . SER A 1 100 ? -28.918 10.167 15.053 1.00 57.94 100 SER A O 1
ATOM 806 N N . ALA A 1 101 ? -27.070 10.923 16.060 1.00 57.22 101 ALA A N 1
ATOM 807 C CA . ALA A 1 101 ? -27.629 10.908 17.414 1.00 57.22 101 ALA A CA 1
ATOM 808 C C . ALA A 1 101 ? -28.378 12.206 17.780 1.00 57.22 101 ALA A C 1
ATOM 810 O O . ALA A 1 101 ? -29.026 12.262 18.823 1.00 57.22 101 ALA A O 1
ATOM 811 N N . LEU A 1 102 ? -28.258 13.251 16.954 1.00 52.66 102 LEU A N 1
ATOM 812 C CA . LEU A 1 102 ? -28.866 14.570 17.168 1.00 52.66 102 LEU A CA 1
ATOM 813 C C . LEU A 1 102 ? -30.060 14.850 16.235 1.00 52.66 102 LEU A C 1
ATOM 815 O O . LEU A 1 102 ? -30.698 15.893 16.381 1.00 52.66 102 LEU A O 1
ATOM 819 N N . SER A 1 103 ? -30.341 13.954 15.285 1.00 47.28 103 SER A N 1
ATOM 820 C CA . SER A 1 103 ? -31.475 13.989 14.345 1.00 47.28 103 SER A CA 1
ATOM 821 C C . SER A 1 103 ? -32.580 13.031 14.764 1.00 47.28 103 SER A C 1
ATOM 823 O O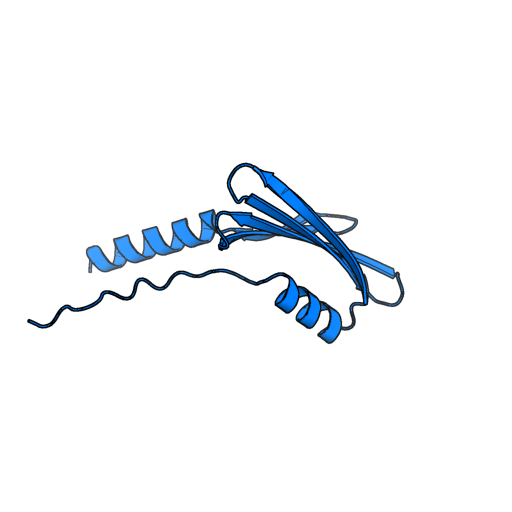 . SER A 1 103 ? -33.761 13.421 14.670 1.00 47.28 103 SER A O 1
#

Sequence (103 aa):
MNSNVDYKLVYKGIHYLDLVARNTQNGGTILDIIFDKKMNNCMKIDVHTSYADGLTTTIDRLVYDNELLTTWELITSYDTHTIFSRELLDSYLSKASTISALS

Organism: NCBI:txid1347902

pLDDT: mean 87.5, std 15.9, range [37.0, 98.5]